Protein AF-A0A699JGS9-F1 (afdb_monomer_lite)

Structure (mmCIF, N/CA/C/O backbone):
data_AF-A0A699JGS9-F1
#
_entry.id   AF-A0A699JGS9-F1
#
loop_
_atom_site.group_PDB
_atom_site.id
_atom_site.type_symbol
_atom_site.label_atom_id
_atom_site.label_al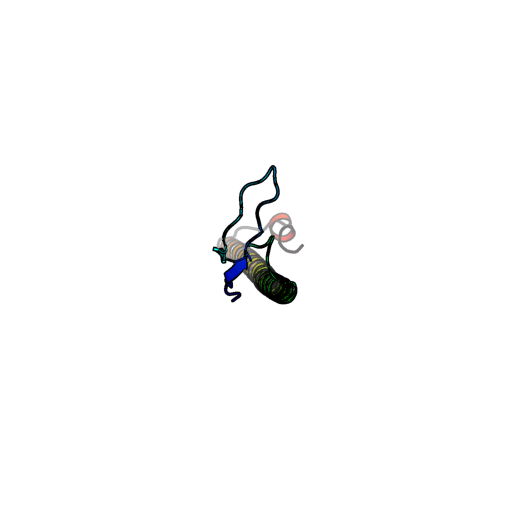t_id
_atom_site.label_comp_id
_atom_site.label_asym_id
_atom_site.label_entity_id
_atom_site.label_seq_id
_atom_site.pdbx_PDB_ins_code
_atom_site.Cartn_x
_atom_site.Cartn_y
_atom_site.Cartn_z
_atom_site.occupancy
_atom_site.B_iso_or_equiv
_atom_site.auth_seq_id
_atom_site.auth_comp_id
_atom_site.auth_asym_id
_atom_site.auth_atom_id
_atom_site.pdbx_PDB_model_num
ATOM 1 N N . PRO A 1 1 ? -14.897 3.346 9.732 1.00 81.50 1 PRO A N 1
ATOM 2 C CA . PRO A 1 1 ? -13.860 3.590 10.749 1.00 81.50 1 PRO A CA 1
ATOM 3 C C . PRO A 1 1 ? -14.418 3.404 12.156 1.00 81.50 1 PRO A C 1
ATOM 5 O O . PRO A 1 1 ? -15.411 4.046 12.514 1.00 81.50 1 PRO A O 1
ATOM 8 N N . TYR A 1 2 ? -13.760 2.541 12.925 1.00 84.94 2 TYR A N 1
ATOM 9 C CA . TYR A 1 2 ? -14.031 2.259 14.322 1.00 84.94 2 TYR A CA 1
ATOM 10 C C . TYR A 1 2 ? -14.095 3.567 15.097 1.00 84.94 2 TYR A C 1
ATOM 12 O O . TYR A 1 2 ? -13.249 4.453 14.943 1.00 84.94 2 TYR A O 1
ATOM 20 N N . LYS A 1 3 ? -15.127 3.689 15.928 1.00 84.62 3 LYS A N 1
ATOM 21 C CA . LYS A 1 3 ? -15.311 4.825 16.821 1.00 84.62 3 LYS A CA 1
ATOM 22 C C . LYS A 1 3 ? -15.197 4.309 18.250 1.00 84.62 3 LYS A C 1
ATOM 24 O O . LYS A 1 3 ? -15.979 3.431 18.608 1.00 84.62 3 LYS A O 1
ATOM 29 N N . PRO A 1 4 ? -14.257 4.831 19.055 1.00 80.94 4 PRO A N 1
ATOM 30 C CA . PRO A 1 4 ? -14.157 4.452 20.457 1.00 80.94 4 PRO A CA 1
ATOM 31 C C . PRO A 1 4 ? -15.479 4.719 21.181 1.00 80.94 4 PRO A C 1
ATOM 33 O O . PRO A 1 4 ? -16.041 5.810 21.049 1.00 80.94 4 PRO A O 1
ATOM 36 N N . THR A 1 5 ? -15.960 3.739 21.946 1.00 86.62 5 THR A N 1
ATOM 37 C CA . THR A 1 5 ? -17.131 3.905 22.820 1.00 86.62 5 THR A CA 1
ATOM 38 C C . THR A 1 5 ? -16.665 4.229 24.242 1.00 86.62 5 THR A C 1
ATOM 40 O O . THR A 1 5 ? -15.484 4.108 24.566 1.00 86.62 5 THR A O 1
ATOM 43 N N . THR A 1 6 ? -17.563 4.684 25.109 1.00 87.50 6 THR A N 1
ATOM 44 C CA . THR A 1 6 ? -17.308 4.818 26.548 1.00 87.50 6 THR A CA 1
ATOM 45 C C . THR A 1 6 ? -17.879 3.628 27.309 1.00 87.50 6 THR A C 1
ATOM 47 O O . THR A 1 6 ? -19.000 3.192 27.055 1.00 87.50 6 THR A O 1
ATOM 50 N N . VAL A 1 7 ? -17.115 3.121 28.275 1.00 83.56 7 VAL A N 1
ATOM 51 C CA . VAL A 1 7 ? -17.537 2.066 29.202 1.00 83.56 7 VAL A CA 1
ATOM 52 C C . VAL A 1 7 ? -17.812 2.696 30.563 1.00 83.56 7 VAL A C 1
ATOM 54 O O . VAL A 1 7 ? -16.995 3.465 31.077 1.00 83.56 7 VAL A O 1
ATOM 57 N N . LEU A 1 8 ? -18.967 2.374 31.147 1.00 85.19 8 LEU A N 1
ATOM 58 C CA . LEU A 1 8 ? -19.302 2.733 32.523 1.00 85.19 8 LEU A CA 1
ATOM 59 C C . LEU A 1 8 ? -18.676 1.707 33.476 1.00 85.19 8 LEU A C 1
ATOM 61 O O . LEU A 1 8 ? -18.990 0.519 33.403 1.00 85.19 8 LEU A O 1
ATOM 65 N N . VAL A 1 9 ? -17.811 2.169 34.375 1.00 83.81 9 VAL A N 1
ATOM 66 C CA . VAL A 1 9 ? -17.232 1.359 35.449 1.00 83.81 9 VAL A CA 1
ATOM 67 C C . VAL A 1 9 ? -18.078 1.565 36.703 1.00 83.81 9 VAL A C 1
ATOM 69 O O . VAL A 1 9 ? -18.216 2.693 37.177 1.00 83.81 9 VAL A O 1
ATOM 72 N N . GLN A 1 10 ? -18.666 0.482 37.217 1.00 87.06 10 GLN A N 1
ATOM 73 C CA . GLN A 1 10 ? -19.515 0.516 38.412 1.00 87.06 10 GLN A CA 1
ATOM 74 C C . GLN A 1 10 ? -18.701 0.710 39.696 1.00 87.06 10 GLN A C 1
ATOM 76 O O . GLN A 1 10 ? -17.529 0.333 39.771 1.00 87.06 10 GLN A O 1
ATOM 81 N N . ALA A 1 11 ? -19.346 1.278 40.716 1.00 84.50 11 ALA A N 1
ATOM 82 C CA . ALA A 1 11 ? -18.734 1.509 42.014 1.00 84.50 11 ALA A CA 1
ATOM 83 C C . ALA A 1 11 ? -18.481 0.198 42.771 1.00 84.50 11 ALA A C 1
ATOM 85 O O . ALA A 1 11 ? -19.291 -0.729 42.737 1.00 84.50 11 ALA A O 1
ATOM 86 N N . VAL A 1 12 ? -17.375 0.159 43.515 1.00 85.50 12 VAL A N 1
ATOM 87 C CA . VAL A 1 12 ? -17.040 -0.936 44.433 1.00 85.50 12 VAL A CA 1
ATOM 88 C C . VAL A 1 12 ? -17.138 -0.413 45.861 1.00 85.50 12 VAL A C 1
ATOM 90 O O . VAL A 1 12 ? -16.511 0.592 46.207 1.00 85.50 12 VAL A O 1
ATOM 93 N N . ALA A 1 13 ? -17.948 -1.087 46.679 1.00 83.25 13 ALA A N 1
ATOM 94 C CA . ALA A 1 13 ? -18.139 -0.737 48.081 1.00 83.25 13 ALA A CA 1
ATOM 95 C C . ALA A 1 13 ? -16.840 -0.918 48.884 1.00 83.25 13 ALA A C 1
ATOM 97 O O . ALA A 1 13 ? -16.063 -1.839 48.628 1.00 83.25 13 ALA A O 1
ATOM 98 N N . ALA A 1 14 ? -16.631 -0.046 49.872 1.00 80.94 14 ALA A N 1
ATOM 99 C CA . ALA A 1 14 ? -15.527 -0.172 50.816 1.00 80.94 14 ALA A CA 1
ATOM 100 C C . ALA A 1 14 ? -15.654 -1.470 51.633 1.00 80.94 14 ALA A C 1
ATOM 102 O O . ALA A 1 14 ? -16.745 -1.826 52.086 1.00 80.94 14 ALA A O 1
ATOM 103 N N . THR A 1 15 ? -14.530 -2.152 51.833 1.00 84.25 15 THR A N 1
ATOM 104 C CA . THR A 1 15 ? -14.358 -3.181 52.870 1.00 84.25 15 THR A CA 1
ATOM 105 C C . THR A 1 15 ? -13.594 -2.561 54.042 1.00 84.25 15 THR A C 1
ATOM 107 O O . THR A 1 15 ? -13.019 -1.489 53.871 1.00 84.25 15 THR A O 1
ATOM 110 N N . ASP A 1 16 ? -13.573 -3.198 55.220 1.00 82.38 16 ASP A N 1
ATOM 111 C CA . ASP A 1 16 ? -13.001 -2.614 56.456 1.00 82.38 16 ASP A CA 1
ATOM 112 C C . ASP A 1 16 ? -11.569 -2.050 56.303 1.00 82.38 16 ASP A C 1
ATOM 114 O O . ASP A 1 16 ? -11.203 -1.120 57.015 1.00 82.38 16 ASP A O 1
ATOM 118 N N . ASP A 1 17 ? -10.797 -2.544 55.327 1.00 83.56 17 ASP A N 1
ATOM 119 C CA . ASP A 1 17 ? -9.419 -2.115 55.051 1.00 83.56 17 ASP A CA 1
ATOM 120 C C . ASP A 1 17 ? -9.232 -1.349 53.716 1.00 83.56 17 ASP A C 1
ATOM 122 O O . ASP A 1 17 ? -8.099 -1.037 53.345 1.00 83.56 17 ASP A O 1
ATOM 126 N N . SER A 1 18 ? -10.294 -1.043 52.953 1.00 81.75 18 SER A N 1
ATOM 127 C CA . SER A 1 18 ? -10.184 -0.464 51.598 1.00 81.75 18 SER A CA 1
ATOM 128 C C . SER A 1 18 ? -11.149 0.694 51.325 1.00 81.75 18 SER A C 1
ATOM 130 O O . SER A 1 18 ? -12.289 0.715 51.780 1.00 81.75 18 SER A O 1
ATOM 132 N N . SER A 1 19 ? -10.699 1.650 50.509 1.00 77.25 19 SER A N 1
ATOM 133 C CA . SER A 1 19 ? -11.479 2.822 50.105 1.00 77.25 19 SER A CA 1
ATOM 134 C C . SER A 1 19 ? -12.489 2.490 49.000 1.00 77.25 19 SER A C 1
ATOM 136 O O . SER A 1 19 ? -12.206 1.696 48.101 1.00 77.25 19 SER A O 1
ATOM 138 N N . ALA A 1 20 ? -13.660 3.130 49.038 1.00 81.56 20 ALA A N 1
ATOM 139 C CA . ALA A 1 20 ? -14.694 2.956 48.021 1.00 81.56 20 ALA A CA 1
ATOM 140 C C . ALA A 1 20 ? -14.257 3.558 46.676 1.00 81.56 20 ALA A C 1
ATOM 142 O O . ALA A 1 20 ? -13.769 4.690 46.622 1.00 81.56 20 ALA A O 1
ATOM 143 N N . ILE A 1 21 ? -14.479 2.822 45.584 1.00 82.06 21 ILE A N 1
ATOM 144 C CA . ILE A 1 21 ? -14.224 3.308 44.222 1.00 82.06 21 ILE A CA 1
ATOM 145 C C . ILE A 1 21 ? -15.551 3.822 43.646 1.00 82.06 21 ILE A C 1
ATOM 147 O O . ILE A 1 21 ? -16.490 3.030 43.557 1.00 82.06 21 ILE A O 1
ATOM 151 N N . PRO A 1 22 ? -15.664 5.110 43.265 1.00 83.88 22 PRO A N 1
ATOM 152 C CA . PRO A 1 22 ? -16.888 5.669 42.693 1.00 83.88 22 PRO A CA 1
ATOM 153 C C . PRO A 1 22 ? -17.087 5.278 41.220 1.00 83.88 22 PRO A C 1
ATOM 155 O O . PRO A 1 22 ? -16.136 4.935 40.510 1.00 83.88 22 PRO A O 1
ATOM 158 N N . GLU A 1 23 ? -18.335 5.380 40.751 1.00 87.12 23 GLU A N 1
ATOM 159 C CA . GLU A 1 23 ? -18.666 5.197 39.336 1.00 87.12 23 GLU A CA 1
ATOM 160 C C . GLU A 1 23 ? -17.954 6.239 38.474 1.00 87.12 23 GLU A C 1
ATOM 162 O O . GLU A 1 23 ? -17.934 7.431 38.792 1.00 87.12 23 GLU A O 1
ATOM 167 N N . HIS A 1 24 ? -17.382 5.793 37.361 1.00 86.69 24 HIS A N 1
ATOM 168 C CA . HIS A 1 24 ? -16.784 6.681 36.375 1.00 86.69 24 HIS A CA 1
ATOM 169 C C . HIS A 1 24 ? -16.903 6.088 34.974 1.00 86.69 24 HIS A C 1
ATOM 171 O O . HIS A 1 24 ? -17.036 4.879 34.784 1.00 86.69 24 HIS A O 1
ATOM 177 N N . THR A 1 25 ? -16.856 6.953 33.970 1.00 87.12 25 THR A N 1
ATOM 178 C CA . THR A 1 25 ? -16.826 6.554 32.563 1.00 87.12 25 THR A CA 1
ATOM 179 C C . THR A 1 25 ? -15.403 6.628 32.040 1.00 87.12 25 THR A C 1
ATOM 181 O O . THR A 1 25 ? -14.760 7.671 32.170 1.00 87.12 25 THR A O 1
ATOM 184 N N . THR A 1 26 ? -14.948 5.567 31.384 1.00 85.50 26 THR A N 1
ATOM 185 C CA . THR A 1 26 ? -13.637 5.522 30.728 1.00 85.50 26 THR A CA 1
ATOM 186 C C . THR A 1 26 ? -13.829 5.281 29.235 1.00 85.50 26 THR A C 1
ATOM 188 O O . THR A 1 26 ? -14.712 4.530 28.824 1.00 85.50 26 THR A O 1
ATOM 191 N N . VAL A 1 27 ? -13.023 5.940 28.402 1.00 88.44 27 VAL A N 1
ATOM 192 C CA . VAL A 1 27 ? -13.010 5.695 26.952 1.00 88.44 27 VAL A CA 1
ATOM 193 C C . VAL A 1 27 ? -12.405 4.318 26.675 1.00 88.44 27 VAL A C 1
ATOM 195 O O . VAL A 1 27 ? -11.426 3.924 27.313 1.00 88.44 27 VAL A O 1
ATOM 198 N N . GLU A 1 28 ? -12.974 3.583 25.722 1.00 88.12 28 GLU A N 1
ATOM 199 C CA . GLU A 1 28 ? -12.420 2.303 25.301 1.00 88.12 28 GLU A CA 1
ATOM 200 C C . GLU A 1 28 ? -11.010 2.471 24.720 1.00 88.12 28 GLU A C 1
ATOM 202 O O . GLU A 1 28 ? -10.736 3.300 23.853 1.00 88.12 28 GLU A O 1
ATOM 207 N N . THR A 1 29 ? -10.119 1.619 25.197 1.00 85.06 29 THR A N 1
ATOM 208 C CA . THR A 1 29 ? -8.741 1.420 24.774 1.00 85.06 29 THR A CA 1
ATOM 209 C C . THR A 1 29 ? -8.603 -0.018 24.275 1.00 85.06 29 THR A C 1
ATOM 211 O O . THR A 1 29 ? -9.373 -0.879 24.701 1.00 85.06 29 THR A O 1
ATOM 214 N N . PRO A 1 30 ? -7.601 -0.347 23.444 1.00 82.56 30 PRO A N 1
ATOM 215 C CA . PRO A 1 30 ? -7.443 -1.706 22.911 1.00 82.56 30 PRO A CA 1
ATOM 216 C C . PRO A 1 30 ? -7.396 -2.823 23.969 1.00 82.56 30 PRO A C 1
ATOM 218 O O . PRO A 1 30 ? -7.728 -3.966 23.670 1.00 82.56 30 PRO A O 1
ATOM 221 N N . MET A 1 31 ? -7.013 -2.504 25.212 1.00 85.44 31 MET A N 1
ATOM 222 C CA . MET A 1 31 ? -6.985 -3.459 26.325 1.00 85.44 31 MET A CA 1
ATOM 223 C C . MET A 1 31 ? -8.339 -3.679 27.015 1.00 85.44 31 MET A C 1
ATOM 225 O O . MET A 1 31 ? -8.499 -4.704 27.670 1.00 85.44 31 MET A O 1
ATOM 229 N N . ASN A 1 32 ? -9.297 -2.753 26.905 1.00 86.38 32 ASN A N 1
ATOM 230 C CA . ASN A 1 32 ? -10.572 -2.805 27.639 1.00 86.38 32 ASN A CA 1
ATOM 231 C C . ASN A 1 32 ? -11.822 -2.805 26.730 1.00 86.38 32 ASN A C 1
ATOM 233 O O . ASN A 1 32 ? -12.935 -2.680 27.236 1.00 86.38 32 ASN A O 1
ATOM 237 N N . MET A 1 33 ? -11.644 -2.941 25.411 1.00 89.06 33 MET A N 1
ATOM 238 C CA . MET A 1 33 ? -12.744 -3.040 24.446 1.00 89.06 33 MET A CA 1
ATOM 239 C C . MET A 1 33 ? -13.617 -4.271 24.705 1.00 89.06 33 MET A C 1
ATOM 241 O O . MET A 1 33 ? -13.118 -5.355 25.021 1.00 89.06 33 MET A O 1
ATOM 245 N N . SER A 1 34 ? -14.923 -4.130 24.465 1.00 89.06 34 SER A N 1
ATOM 246 C CA . SER A 1 34 ? -15.812 -5.293 24.380 1.00 89.06 34 SER A CA 1
ATOM 247 C C . SER A 1 34 ? -15.382 -6.254 23.251 1.00 89.06 34 SER A C 1
ATOM 249 O O . SER A 1 34 ? -14.798 -5.811 22.256 1.00 89.06 34 SER A O 1
ATOM 251 N N . PRO A 1 35 ? -15.700 -7.562 23.332 1.00 89.81 35 PRO A N 1
ATOM 252 C CA . PRO A 1 35 ? -15.346 -8.523 22.283 1.00 89.81 35 PRO A CA 1
ATOM 253 C C . PRO A 1 35 ? -15.845 -8.132 20.884 1.00 89.81 35 PRO A C 1
ATOM 255 O O . PRO A 1 35 ? -15.131 -8.322 19.903 1.00 89.81 35 PRO A O 1
ATOM 258 N N . ALA A 1 36 ? -17.043 -7.546 20.788 1.00 89.44 36 ALA A N 1
ATOM 259 C CA . ALA A 1 36 ? -17.610 -7.090 19.520 1.00 89.44 36 ALA A CA 1
ATOM 260 C C . ALA A 1 36 ? -16.834 -5.897 18.935 1.00 89.44 36 ALA A C 1
ATOM 262 O O . ALA A 1 36 ? -16.504 -5.893 17.750 1.00 89.44 36 ALA A O 1
ATOM 263 N N . ASN A 1 37 ? -16.490 -4.915 19.775 1.00 89.38 37 ASN A N 1
ATOM 264 C CA . ASN A 1 37 ? -15.713 -3.743 19.365 1.00 89.38 37 ASN A CA 1
ATOM 265 C C . ASN A 1 37 ? -14.290 -4.125 18.963 1.00 89.38 37 ASN A C 1
ATOM 267 O O . ASN A 1 37 ? -13.776 -3.624 17.965 1.00 89.38 37 ASN A O 1
ATOM 271 N N . LYS A 1 38 ? -13.691 -5.072 19.690 1.00 91.56 38 LYS A N 1
ATOM 272 C CA . LYS A 1 38 ? -12.382 -5.629 19.362 1.00 91.56 38 LYS A CA 1
ATOM 273 C C . LYS A 1 38 ? -12.390 -6.331 18.003 1.00 91.56 38 LYS A C 1
ATOM 275 O O . LYS A 1 38 ? -11.551 -6.014 17.169 1.00 91.56 38 LYS A O 1
ATOM 280 N N . ALA A 1 39 ? -13.366 -7.205 17.750 1.00 92.56 39 ALA A N 1
ATOM 281 C CA . ALA A 1 39 ? -13.488 -7.894 16.465 1.00 92.56 39 ALA A CA 1
ATOM 282 C C . ALA A 1 39 ? -13.687 -6.912 15.296 1.00 92.56 39 ALA A C 1
ATOM 284 O O . ALA A 1 39 ? -13.079 -7.072 14.242 1.00 92.56 39 ALA A O 1
ATOM 285 N N . HIS A 1 40 ? -14.497 -5.864 15.486 1.00 92.44 40 HIS A N 1
ATOM 286 C CA . HIS A 1 40 ? -14.677 -4.818 14.477 1.00 92.44 40 HIS A CA 1
ATOM 287 C C . HIS A 1 40 ? -13.383 -4.032 14.212 1.00 92.44 40 HIS A C 1
ATOM 289 O O . HIS A 1 40 ? -13.027 -3.801 13.059 1.00 92.44 40 HIS A O 1
ATOM 295 N N . PHE A 1 41 ? -12.673 -3.625 15.268 1.00 91.50 41 PHE A N 1
ATOM 296 C CA . PHE A 1 41 ? -11.392 -2.921 15.162 1.00 91.50 41 PHE A CA 1
ATOM 297 C C . PHE A 1 41 ? -10.327 -3.762 14.442 1.00 91.50 41 PHE A C 1
ATOM 299 O O . PHE A 1 41 ? -9.612 -3.251 13.581 1.00 91.50 41 PHE A O 1
ATOM 306 N N . GLU A 1 42 ? -10.235 -5.053 14.765 1.00 94.69 42 GLU A N 1
ATOM 307 C CA . GLU A 1 42 ? -9.315 -5.989 14.112 1.00 94.69 42 GLU A CA 1
ATOM 308 C C . GLU A 1 42 ? -9.648 -6.164 12.625 1.00 94.69 42 GLU A C 1
ATOM 310 O O . GLU A 1 42 ? -8.756 -6.024 11.790 1.00 94.69 42 GLU A O 1
ATOM 315 N N . ALA A 1 43 ? -10.925 -6.366 12.284 1.00 95.31 43 ALA A N 1
ATOM 316 C CA . ALA A 1 43 ? -11.367 -6.514 10.897 1.00 95.31 43 ALA A CA 1
ATOM 317 C C . ALA A 1 43 ? -11.083 -5.263 10.045 1.00 95.31 43 ALA A C 1
ATOM 319 O O . ALA A 1 43 ? -10.666 -5.371 8.893 1.00 95.31 43 ALA A O 1
ATOM 320 N N . GLU A 1 44 ? -11.276 -4.061 10.594 1.00 95.88 44 GLU A N 1
ATOM 321 C CA . GLU A 1 44 ? -10.930 -2.829 9.880 1.00 95.88 44 GLU A CA 1
ATOM 322 C C . GLU A 1 44 ? -9.420 -2.653 9.703 1.00 95.88 44 GLU A C 1
ATOM 324 O O . GLU A 1 44 ? -8.989 -2.233 8.629 1.00 95.88 44 GLU A O 1
ATOM 329 N N . ASN A 1 45 ? -8.611 -2.986 10.714 1.00 94.62 45 ASN A N 1
ATOM 330 C CA . ASN A 1 45 ? -7.154 -2.949 10.579 1.00 94.62 45 ASN A CA 1
ATOM 331 C C . ASN A 1 45 ? -6.663 -3.925 9.508 1.00 94.62 45 ASN A C 1
ATOM 333 O O . ASN A 1 45 ? -5.798 -3.566 8.711 1.00 94.62 45 ASN A O 1
ATOM 337 N N . GLU A 1 46 ? -7.227 -5.131 9.461 1.00 96.75 46 GLU A N 1
ATOM 338 C CA . GLU A 1 46 ? -6.912 -6.119 8.432 1.00 96.75 46 GLU A CA 1
ATOM 339 C C . GLU A 1 46 ? -7.308 -5.619 7.038 1.00 96.75 46 GLU A C 1
ATOM 341 O O . GLU A 1 46 ? -6.500 -5.679 6.112 1.00 96.75 46 GLU A O 1
ATOM 346 N N . ALA A 1 47 ? -8.503 -5.036 6.889 1.00 96.50 47 ALA A N 1
ATOM 347 C CA . ALA A 1 47 ? -8.947 -4.460 5.623 1.00 96.50 47 ALA A CA 1
ATOM 348 C C . ALA A 1 47 ? -8.031 -3.315 5.153 1.00 96.50 47 ALA A C 1
ATOM 350 O O . ALA A 1 47 ? -7.652 -3.269 3.983 1.00 96.50 47 ALA A O 1
ATOM 351 N N . ILE A 1 48 ? -7.637 -2.411 6.056 1.00 95.88 48 ILE A N 1
ATOM 352 C CA . ILE A 1 48 ? -6.694 -1.325 5.749 1.00 95.88 48 ILE A CA 1
ATOM 353 C C . ILE A 1 48 ? -5.338 -1.898 5.341 1.00 95.88 48 ILE A C 1
ATOM 355 O O . ILE A 1 48 ? -4.765 -1.450 4.350 1.00 95.88 48 ILE A O 1
ATOM 359 N N . HIS A 1 49 ? -4.833 -2.893 6.071 1.00 95.19 49 HIS A N 1
ATOM 360 C CA . HIS A 1 49 ? -3.565 -3.536 5.751 1.00 95.19 49 HIS A CA 1
ATOM 361 C C . HIS A 1 49 ? -3.603 -4.194 4.368 1.00 95.19 49 HIS A C 1
ATOM 363 O O . HIS A 1 49 ? -2.706 -3.960 3.566 1.00 95.19 49 HIS A O 1
ATOM 369 N N . LEU A 1 50 ? -4.665 -4.937 4.049 1.00 95.62 50 LEU A N 1
ATOM 370 C CA . LEU A 1 50 ? -4.832 -5.580 2.747 1.00 95.62 50 LEU A CA 1
ATOM 371 C C . LEU A 1 50 ? -4.881 -4.558 1.603 1.00 95.62 50 LEU A C 1
ATOM 373 O O . LEU A 1 50 ? -4.227 -4.747 0.579 1.00 95.62 50 LEU A O 1
ATOM 377 N N . ILE A 1 51 ? -5.616 -3.458 1.793 1.00 95.94 51 ILE A N 1
ATOM 378 C CA . ILE A 1 51 ? -5.690 -2.362 0.821 1.00 95.94 51 ILE A CA 1
ATOM 379 C C . ILE A 1 51 ? -4.302 -1.743 0.611 1.00 95.94 51 ILE A C 1
ATOM 381 O O . ILE A 1 51 ? -3.867 -1.596 -0.528 1.00 95.94 51 ILE A O 1
ATOM 385 N N . LEU A 1 52 ? -3.594 -1.404 1.691 1.00 95.44 52 LEU A N 1
ATOM 386 C CA . LEU A 1 52 ? -2.269 -0.785 1.613 1.00 95.44 52 LEU A CA 1
ATOM 387 C C . LEU A 1 52 ? -1.229 -1.706 0.976 1.00 95.44 52 LEU A C 1
ATOM 389 O O . LEU A 1 52 ? -0.439 -1.234 0.167 1.00 95.44 52 LEU A O 1
ATOM 393 N N . THR A 1 53 ? -1.245 -2.997 1.303 1.00 94.94 53 THR A N 1
ATOM 394 C CA . THR A 1 53 ? -0.348 -3.989 0.701 1.00 94.94 53 THR A CA 1
ATOM 395 C C . THR A 1 53 ? -0.616 -4.119 -0.795 1.00 94.94 53 THR A C 1
ATOM 397 O O . THR A 1 53 ? 0.310 -3.976 -1.587 1.00 94.94 53 THR A O 1
ATOM 400 N N . GLY A 1 54 ? -1.883 -4.261 -1.203 1.00 92.88 54 GLY A N 1
ATOM 401 C CA . GLY A 1 54 ? -2.234 -4.317 -2.624 1.00 92.88 54 GLY A CA 1
ATOM 402 C C . GLY A 1 54 ? -1.838 -3.047 -3.388 1.00 92.88 54 GLY A C 1
ATOM 403 O O . GLY A 1 54 ? -1.331 -3.127 -4.504 1.00 92.88 54 GLY A O 1
ATOM 404 N N . PHE A 1 55 ? -2.004 -1.865 -2.785 1.00 94.56 55 PHE A N 1
ATOM 405 C CA . PHE A 1 55 ? -1.506 -0.617 -3.373 1.00 94.56 55 PHE A CA 1
ATOM 406 C C . P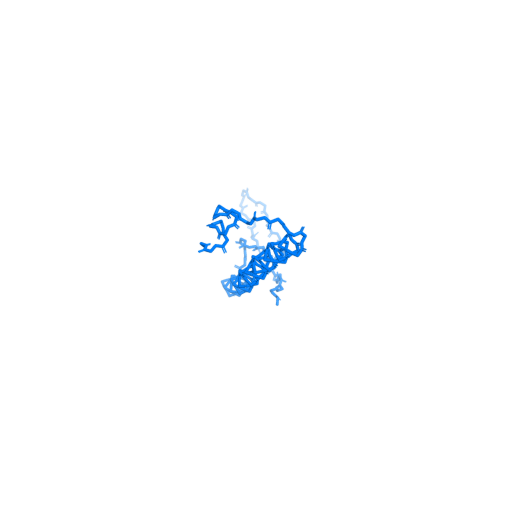HE A 1 55 ? 0.022 -0.557 -3.424 1.00 94.56 55 PHE A C 1
ATOM 408 O O . PHE A 1 55 ? 0.568 -0.049 -4.401 1.00 94.56 55 PHE A O 1
ATOM 415 N N . GLY A 1 56 ? 0.706 -1.071 -2.402 1.00 94.50 56 GLY A 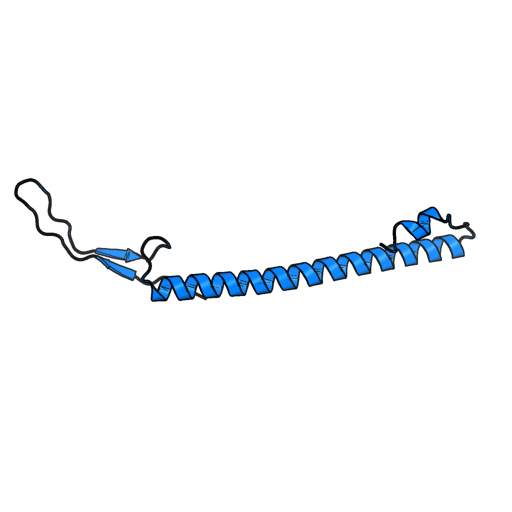N 1
ATOM 416 C CA . GLY A 1 56 ? 2.161 -1.172 -2.363 1.00 94.50 56 GLY A CA 1
ATOM 417 C C . GLY A 1 56 ? 2.702 -1.965 -3.548 1.00 94.50 56 GLY A C 1
ATOM 418 O O . GLY A 1 56 ? 3.582 -1.472 -4.252 1.00 94.50 56 GLY A O 1
ATOM 419 N N . ASP A 1 57 ? 2.109 -3.126 -3.828 1.00 94.88 57 ASP A N 1
ATOM 420 C CA . ASP A 1 57 ? 2.496 -3.983 -4.953 1.00 94.88 57 ASP A CA 1
ATOM 421 C C . ASP A 1 57 ? 2.290 -3.285 -6.305 1.00 94.88 57 ASP A C 1
ATOM 423 O O . ASP A 1 57 ? 3.155 -3.338 -7.182 1.00 94.88 57 ASP A O 1
ATOM 427 N N . VAL A 1 58 ? 1.167 -2.577 -6.471 1.00 94.25 58 VAL A N 1
ATOM 428 C CA . VAL A 1 58 ? 0.870 -1.816 -7.697 1.00 94.25 58 VAL A CA 1
ATOM 429 C C . VAL A 1 58 ? 1.854 -0.662 -7.890 1.00 94.25 58 VAL A C 1
ATOM 431 O O . VAL A 1 58 ? 2.344 -0.460 -9.002 1.00 94.25 58 VAL A O 1
ATOM 434 N N . ILE A 1 59 ? 2.165 0.091 -6.830 1.00 95.00 59 ILE A N 1
ATOM 435 C CA . ILE A 1 59 ? 3.135 1.193 -6.891 1.00 95.00 59 ILE A CA 1
ATOM 436 C C . ILE A 1 59 ? 4.515 0.648 -7.244 1.00 95.00 59 ILE A C 1
ATOM 438 O O . ILE A 1 59 ? 5.150 1.175 -8.154 1.00 95.00 59 ILE A O 1
ATOM 442 N N . TYR A 1 60 ? 4.957 -0.415 -6.570 1.00 93.19 60 TYR A N 1
ATOM 443 C CA . TYR A 1 60 ? 6.262 -1.016 -6.823 1.00 93.19 60 TYR A CA 1
ATOM 444 C C . TYR A 1 60 ? 6.374 -1.518 -8.266 1.00 93.19 60 TYR A C 1
ATOM 446 O O . TYR A 1 60 ? 7.315 -1.153 -8.962 1.00 93.19 60 TYR A O 1
ATOM 454 N N . SER A 1 61 ? 5.358 -2.237 -8.754 1.00 91.19 61 SER A N 1
ATOM 455 C CA . SER A 1 61 ? 5.311 -2.727 -10.139 1.00 91.19 61 SER A CA 1
ATOM 456 C C . SER A 1 61 ? 5.297 -1.590 -11.165 1.00 91.19 61 SER A C 1
ATOM 458 O O . SER A 1 61 ? 5.901 -1.697 -12.226 1.00 91.19 61 SER A O 1
ATOM 460 N N . THR A 1 62 ? 4.614 -0.481 -10.863 1.00 95.12 62 THR A N 1
ATOM 461 C CA . THR A 1 62 ? 4.578 0.684 -11.761 1.00 95.12 62 THR A CA 1
ATOM 462 C C . THR A 1 62 ? 5.932 1.390 -11.804 1.00 95.12 62 THR A C 1
ATOM 464 O O . THR A 1 62 ? 6.376 1.790 -12.873 1.00 95.12 62 THR A O 1
ATOM 467 N N . VAL A 1 63 ? 6.596 1.548 -10.656 1.00 93.06 63 VAL A N 1
ATOM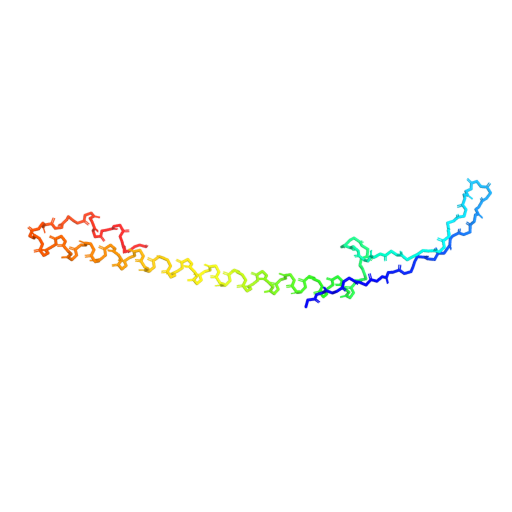 468 C CA . VAL A 1 63 ? 7.937 2.151 -10.579 1.00 93.06 63 VAL A CA 1
ATOM 469 C C . VAL A 1 63 ? 8.964 1.290 -11.314 1.00 93.06 63 VAL A C 1
ATOM 471 O O . VAL A 1 63 ? 9.768 1.832 -12.064 1.00 93.06 63 VAL A O 1
ATOM 474 N N . ASP A 1 64 ? 8.900 -0.028 -11.144 1.00 91.31 64 ASP A N 1
ATOM 475 C CA . ASP A 1 64 ? 9.771 -0.993 -11.820 1.00 91.31 64 ASP A CA 1
ATOM 476 C C . ASP A 1 64 ? 9.593 -0.975 -13.351 1.00 91.31 64 ASP A C 1
ATOM 478 O O . ASP A 1 64 ? 10.563 -0.864 -14.104 1.00 91.31 64 ASP A O 1
ATOM 482 N N . ALA A 1 65 ? 8.341 -0.952 -13.824 1.00 90.94 65 ALA A N 1
ATOM 483 C CA . ALA A 1 65 ? 8.042 -0.798 -15.247 1.00 90.94 65 ALA A CA 1
ATOM 484 C C . ALA A 1 65 ? 8.559 0.541 -15.801 1.00 90.94 65 ALA A C 1
ATOM 486 O O . ALA A 1 65 ? 9.182 0.570 -16.859 1.00 90.94 65 ALA A O 1
ATOM 487 N N . CYS A 1 66 ? 8.370 1.644 -15.068 1.00 93.38 66 CYS A N 1
ATOM 488 C CA . CYS A 1 66 ? 8.902 2.951 -15.462 1.00 93.38 66 CYS A CA 1
ATOM 489 C C . CYS A 1 66 ? 10.437 2.968 -15.527 1.00 93.38 66 CYS A C 1
ATOM 491 O O . CYS A 1 66 ? 10.994 3.610 -16.414 1.00 93.38 66 CYS A O 1
ATOM 493 N N . GLN A 1 67 ? 11.121 2.279 -14.609 1.00 89.69 67 GLN A N 1
ATOM 494 C CA . GLN A 1 67 ? 12.580 2.146 -14.631 1.00 89.69 67 GLN A CA 1
ATOM 495 C C . GLN A 1 67 ? 13.034 1.385 -15.884 1.00 89.69 67 GLN A C 1
ATOM 497 O O . GLN A 1 67 ? 13.933 1.837 -16.592 1.00 89.69 67 GLN A O 1
ATOM 502 N N . THR A 1 68 ? 12.346 0.288 -16.205 1.00 88.50 68 THR A N 1
ATOM 503 C CA . THR A 1 68 ? 12.595 -0.497 -17.421 1.00 88.50 68 THR A CA 1
ATOM 504 C C . THR A 1 68 ? 12.391 0.347 -18.685 1.00 88.50 68 THR A C 1
ATOM 506 O O . THR A 1 68 ? 13.242 0.354 -19.577 1.00 88.50 68 THR A O 1
ATOM 509 N N . ASP A 1 69 ? 11.296 1.109 -18.753 1.00 90.75 69 ASP A N 1
ATOM 510 C CA . ASP A 1 69 ? 10.999 2.001 -19.878 1.00 90.75 69 ASP A CA 1
ATOM 511 C C . ASP A 1 69 ? 12.060 3.105 -20.028 1.00 90.75 69 ASP A C 1
ATOM 513 O O . ASP A 1 69 ? 12.473 3.423 -21.148 1.00 90.75 69 ASP A O 1
ATOM 517 N N . GLN A 1 70 ? 12.536 3.673 -18.913 1.00 91.19 70 GLN A N 1
ATOM 518 C CA . GLN A 1 70 ? 13.596 4.681 -18.919 1.00 91.19 70 GLN A CA 1
ATOM 519 C C . GLN A 1 70 ? 14.907 4.109 -19.472 1.00 91.19 70 GLN A C 1
ATOM 521 O O . GLN A 1 70 ? 15.517 4.715 -20.352 1.00 91.19 70 GLN A O 1
ATOM 526 N N . GLU A 1 71 ? 15.328 2.937 -19.007 1.00 88.94 71 GLU A N 1
ATOM 527 C CA . GLU A 1 71 ? 16.560 2.292 -19.473 1.00 88.94 71 GLU A CA 1
ATOM 528 C C . GLU A 1 71 ? 16.490 1.935 -20.962 1.00 88.94 71 GLU A C 1
ATOM 530 O O . GLU A 1 71 ? 17.454 2.129 -21.709 1.00 88.94 71 GLU A O 1
ATOM 535 N N . MET A 1 72 ? 15.328 1.466 -21.428 1.00 89.06 72 MET A N 1
ATOM 536 C CA . MET A 1 72 ? 15.085 1.242 -22.852 1.00 89.06 72 MET A CA 1
ATOM 537 C C . MET A 1 72 ? 15.202 2.539 -23.659 1.00 89.06 72 MET A C 1
ATOM 539 O O . MET A 1 72 ? 15.800 2.537 -24.739 1.00 89.06 72 MET A O 1
ATOM 543 N N . TRP A 1 73 ? 14.654 3.645 -23.151 1.00 94.12 73 TRP A N 1
ATOM 544 C CA . TRP A 1 73 ? 14.747 4.947 -23.806 1.00 94.12 73 TRP A CA 1
ATOM 545 C C . TRP A 1 73 ? 16.195 5.445 -23.901 1.00 94.12 73 TRP A C 1
ATOM 547 O O . TRP A 1 73 ? 16.636 5.839 -24.983 1.00 94.12 73 TRP A O 1
ATOM 557 N N . GLU A 1 74 ? 16.962 5.352 -22.814 1.00 90.56 74 GLU A N 1
ATOM 558 C CA . GLU A 1 74 ? 18.385 5.710 -22.784 1.00 90.56 74 GLU A CA 1
ATOM 559 C C . GLU A 1 74 ? 19.204 4.865 -23.777 1.00 90.56 74 GLU A C 1
ATOM 561 O O . GLU A 1 74 ? 20.052 5.387 -24.506 1.00 90.56 74 GLU A O 1
ATOM 566 N N . ALA A 1 75 ? 18.920 3.563 -23.884 1.00 88.31 75 ALA A N 1
ATOM 567 C CA . ALA A 1 75 ? 19.576 2.690 -24.856 1.00 88.31 75 ALA A CA 1
ATOM 568 C C . ALA A 1 75 ? 19.273 3.095 -26.311 1.00 88.31 75 ALA A C 1
ATOM 570 O O . ALA A 1 75 ? 20.171 3.087 -27.158 1.00 88.31 75 ALA A O 1
ATOM 571 N N . ILE A 1 76 ? 18.026 3.476 -26.612 1.00 89.25 76 ILE A N 1
ATOM 572 C CA . ILE A 1 76 ? 17.631 3.972 -27.939 1.00 89.25 76 ILE A CA 1
ATOM 573 C C . ILE A 1 76 ? 18.349 5.286 -28.259 1.00 89.25 76 ILE A C 1
ATOM 575 O O . ILE A 1 76 ? 18.853 5.447 -29.373 1.00 89.25 76 ILE A O 1
ATOM 579 N N . GLU A 1 77 ? 18.430 6.208 -27.302 1.00 93.75 77 GLU A N 1
ATOM 580 C CA . GLU A 1 77 ? 19.118 7.487 -27.480 1.00 93.75 77 GLU A CA 1
ATOM 581 C C . GLU A 1 77 ? 20.610 7.284 -27.789 1.00 93.75 77 GLU A C 1
ATOM 583 O O . GLU A 1 77 ? 21.129 7.847 -28.757 1.00 93.75 77 GLU A O 1
ATOM 588 N N . ARG A 1 78 ? 21.288 6.398 -27.051 1.00 90.56 78 ARG A N 1
ATOM 589 C CA . ARG A 1 78 ? 22.694 6.034 -27.303 1.00 90.56 78 ARG A CA 1
ATOM 590 C C . ARG A 1 78 ? 22.901 5.419 -28.690 1.00 90.56 78 ARG A C 1
ATOM 592 O O . ARG A 1 78 ? 23.846 5.778 -29.395 1.00 90.56 78 ARG A O 1
ATOM 599 N N . LEU A 1 79 ? 21.994 4.544 -29.134 1.00 89.50 79 LEU A N 1
ATOM 600 C CA . LEU A 1 79 ? 22.033 3.975 -30.488 1.00 89.50 79 LEU A CA 1
ATOM 601 C C . LEU A 1 79 ? 21.872 5.047 -31.573 1.00 89.50 79 LEU A C 1
ATOM 603 O O . LEU A 1 79 ? 22.567 5.002 -32.588 1.00 89.50 79 LEU A O 1
ATOM 607 N N . GLN A 1 80 ? 20.984 6.023 -31.369 1.00 92.00 80 GLN A N 1
ATOM 608 C CA . GLN A 1 80 ? 20.811 7.149 -32.295 1.00 92.00 80 GLN A CA 1
ATOM 609 C C . GLN A 1 80 ? 22.062 8.033 -32.377 1.00 92.00 80 GLN A C 1
ATOM 611 O O . GLN A 1 80 ? 22.336 8.610 -33.429 1.00 92.00 80 GLN A O 1
ATOM 616 N N . GLN A 1 81 ? 22.846 8.097 -31.300 1.00 93.06 81 GLN A N 1
ATOM 617 C CA . GLN A 1 81 ? 24.137 8.788 -31.256 1.00 93.06 81 GLN A CA 1
ATOM 618 C C . GLN A 1 81 ? 25.283 7.979 -31.898 1.00 93.06 81 GLN A C 1
ATOM 620 O O . GLN A 1 81 ? 26.389 8.497 -32.052 1.00 93.06 81 GLN A O 1
ATOM 625 N N . GLY A 1 82 ? 25.025 6.739 -32.332 1.00 89.19 82 GLY A N 1
ATOM 626 C CA . GLY A 1 82 ? 26.008 5.867 -32.978 1.00 89.19 82 GLY A CA 1
ATOM 627 C C . GLY A 1 82 ? 26.885 5.076 -32.004 1.00 89.19 82 GLY A C 1
ATOM 628 O O . GLY A 1 82 ? 27.892 4.505 -32.426 1.00 89.19 82 GLY A O 1
ATOM 629 N N . GLU A 1 83 ? 26.523 5.025 -30.719 1.00 86.38 83 GLU A N 1
ATOM 630 C CA . GLU A 1 83 ? 27.193 4.172 -29.738 1.00 86.38 83 GLU A CA 1
ATOM 631 C C . GLU A 1 83 ? 26.770 2.702 -29.890 1.00 86.38 83 GLU A C 1
ATOM 633 O O . GLU A 1 83 ? 25.620 2.386 -30.195 1.00 86.38 83 GLU A O 1
ATOM 638 N N . SER A 1 84 ? 27.697 1.772 -29.648 1.00 82.06 84 SER A N 1
ATOM 639 C CA . SER A 1 84 ? 27.400 0.336 -29.612 1.00 82.06 84 SER A CA 1
ATOM 640 C C . SER A 1 84 ? 26.976 -0.106 -28.209 1.00 82.06 84 SER A C 1
ATOM 642 O O . SER A 1 84 ? 27.711 0.133 -27.250 1.00 82.06 84 SER A O 1
ATOM 644 N N . LEU A 1 85 ? 25.855 -0.822 -28.091 1.00 79.38 85 LEU A N 1
ATOM 645 C CA . LEU A 1 85 ? 25.407 -1.423 -26.828 1.00 79.38 85 LEU A CA 1
ATOM 646 C C . LEU A 1 85 ? 26.228 -2.677 -26.467 1.00 79.38 85 LEU A C 1
ATOM 648 O O . LEU A 1 85 ? 26.520 -3.510 -27.328 1.00 79.38 85 LEU A O 1
ATOM 652 N N . ASN A 1 86 ? 26.572 -2.837 -25.185 1.00 77.44 86 ASN A N 1
ATOM 653 C CA . ASN A 1 86 ? 27.190 -4.054 -24.642 1.00 77.44 86 ASN A CA 1
ATOM 654 C C . ASN A 1 86 ? 26.102 -5.057 -24.207 1.00 77.44 86 ASN A C 1
ATOM 656 O O . ASN A 1 86 ? 25.060 -4.671 -23.695 1.00 77.44 86 ASN A O 1
ATOM 660 N N . ILE A 1 87 ? 26.366 -6.362 -24.332 1.00 66.81 87 ILE A N 1
ATOM 661 C CA . ILE A 1 87 ? 25.512 -7.450 -23.820 1.00 66.81 87 ILE A CA 1
ATOM 662 C C . ILE A 1 87 ? 25.215 -7.305 -22.316 1.00 66.81 87 ILE A C 1
ATOM 664 O O . ILE A 1 87 ? 24.155 -7.743 -21.877 1.00 66.81 87 ILE A O 1
ATOM 668 N N . GLN A 1 88 ? 26.112 -6.707 -21.520 1.00 69.75 88 GLN A N 1
ATOM 669 C CA . GLN A 1 88 ? 25.831 -6.438 -20.103 1.00 69.75 88 GLN A CA 1
ATOM 670 C C . GLN A 1 88 ? 24.754 -5.365 -19.888 1.00 69.75 88 GLN A C 1
ATOM 672 O O . GLN A 1 88 ? 23.971 -5.529 -18.960 1.00 69.75 88 GLN A O 1
ATOM 677 N N . ASP A 1 89 ? 24.635 -4.379 -20.785 1.00 66.06 89 ASP A N 1
ATOM 678 C CA . ASP A 1 89 ? 23.610 -3.321 -20.718 1.00 66.06 89 ASP A CA 1
ATOM 679 C C . ASP A 1 89 ? 22.193 -3.880 -20.959 1.00 66.06 89 ASP A C 1
ATOM 681 O O . ASP A 1 89 ? 21.205 -3.247 -20.619 1.00 66.06 89 ASP A O 1
ATOM 685 N N . VAL A 1 90 ? 22.083 -5.078 -21.547 1.00 62.91 90 VAL A N 1
ATOM 686 C CA . VAL A 1 90 ? 20.805 -5.752 -21.848 1.00 62.91 90 VAL A CA 1
ATOM 687 C C . VAL A 1 90 ? 20.437 -6.788 -20.775 1.00 62.91 90 VAL A C 1
ATOM 689 O O . VAL A 1 90 ? 19.276 -7.163 -20.633 1.00 62.91 90 VAL A O 1
ATOM 692 N N . LYS A 1 91 ? 21.422 -7.301 -20.024 1.00 60.03 91 LYS A N 1
ATOM 693 C CA . LYS A 1 91 ? 21.255 -8.486 -19.162 1.00 60.03 91 LYS A CA 1
ATOM 694 C C . LYS A 1 91 ? 20.814 -8.172 -17.734 1.00 60.03 91 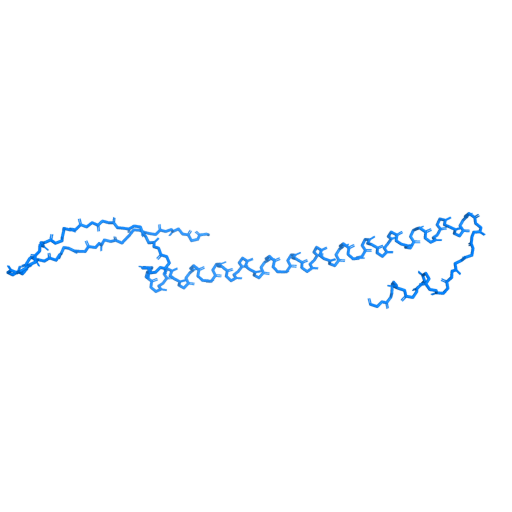LYS A C 1
ATOM 696 O O . LYS A 1 91 ? 20.356 -9.083 -17.052 1.00 60.03 91 LYS A O 1
ATOM 701 N N . THR A 1 92 ? 20.957 -6.929 -17.286 1.00 54.59 92 THR A N 1
ATOM 702 C CA . THR A 1 92 ? 20.455 -6.468 -15.983 1.00 54.59 92 THR A CA 1
ATOM 703 C C . THR A 1 92 ? 18.948 -6.200 -15.972 1.00 54.59 92 THR A C 1
ATOM 705 O O . THR A 1 92 ? 18.392 -6.070 -14.892 1.00 54.59 92 THR A O 1
ATOM 708 N N . ASN A 1 93 ? 18.285 -6.197 -17.137 1.00 54.16 93 ASN A N 1
ATOM 709 C CA . ASN A 1 93 ? 16.962 -5.576 -17.307 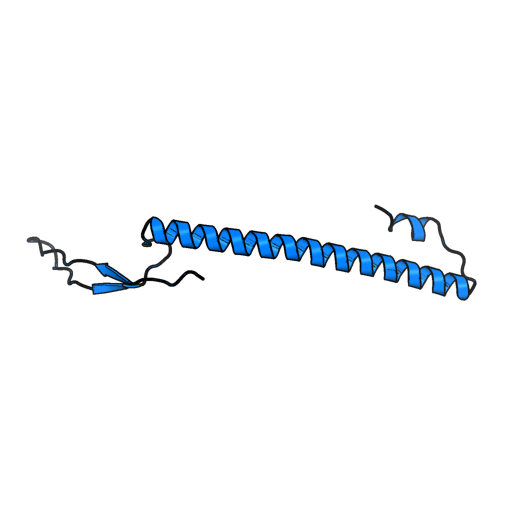1.00 54.16 93 ASN A CA 1
ATOM 710 C C . ASN A 1 93 ? 15.853 -6.583 -17.684 1.00 54.16 93 ASN A C 1
ATOM 712 O O . ASN A 1 93 ? 14.812 -6.197 -18.207 1.00 54.16 93 ASN A O 1
ATOM 716 N N . LEU A 1 94 ? 16.088 -7.891 -17.505 1.00 52.88 94 LEU A N 1
ATOM 717 C CA . LEU A 1 94 ? 15.139 -8.950 -17.889 1.00 52.88 94 LEU A CA 1
ATOM 718 C C . LEU A 1 94 ? 15.057 -10.102 -16.865 1.00 52.88 94 LEU A C 1
ATOM 720 O O . LEU A 1 94 ? 14.904 -11.263 -17.257 1.00 52.88 94 LEU A O 1
ATOM 724 N N . LEU A 1 95 ? 15.230 -9.799 -15.574 1.00 50.00 95 LEU A N 1
ATOM 725 C CA . LEU A 1 95 ? 15.120 -10.759 -14.467 1.00 50.00 95 LEU A CA 1
ATOM 726 C C . LEU A 1 95 ? 14.057 -10.331 -13.464 1.00 50.00 95 LEU A C 1
ATOM 728 O O . LEU A 1 95 ? 14.076 -9.142 -13.094 1.00 50.00 95 LEU A O 1
#

Organism: Tanacetum cinerariifolium (NCBI:txid118510)

Secondary structure (DSSP, 8-state):
---PPEEEEPPBPPPTTSPPBPPEEEE--TTT--HHHHHHHHHHHHHHHHHHHHHHHHHHHHHHHHHHHHHHHHHHHHHHTTPPPPHHHHHTS--

Radius of gyration: 30.28 Å; chains: 1; bounding box: 47×20×89 Å

pLDDT: mean 86.17, std 9.98, range [50.0, 96.75]

Sequence (95 aa):
PYKPTTVLVQAVAATDDSSAIPEHTTVETPMNMSPANKAHFEAENEAIHLILTGFGDVIYSTVDACQTDQEMWEAIERLQQGESLNIQDVKTNLL

Foldseek 3Di:
DQDWDKDWDPWDDDDPPDDIDHIDIDTDDCVRDDPVSNVVVVVVVVVVVVVVVVVVVVVVVVVLVVVLVVLVVVVVVCVVVVHDDDPVSVVVRPD